Protein AF-A0A2V8QH78-F1 (afdb_monomer_lite)

Structure (mmCIF, N/CA/C/O backbone):
data_AF-A0A2V8QH78-F1
#
_entry.id   AF-A0A2V8QH78-F1
#
loop_
_atom_site.group_PDB
_atom_site.id
_atom_site.type_symbol
_atom_site.label_atom_id
_atom_site.label_alt_id
_atom_site.label_comp_id
_atom_site.label_asym_id
_atom_site.label_entity_id
_atom_site.label_seq_id
_atom_site.pdbx_PDB_ins_code
_atom_site.Cartn_x
_atom_site.Cartn_y
_atom_site.Cartn_z
_atom_site.occupancy
_atom_site.B_iso_or_equiv
_atom_site.auth_seq_id
_atom_site.auth_comp_id
_atom_site.auth_asym_id
_atom_site.auth_atom_id
_atom_site.pdbx_PDB_model_num
ATOM 1 N N . MET A 1 1 ? -53.491 4.120 29.869 1.00 59.47 1 MET A N 1
ATOM 2 C CA . MET A 1 1 ? -52.667 2.919 29.577 1.00 59.47 1 MET A CA 1
ATOM 3 C C . MET A 1 1 ? -51.721 3.092 28.383 1.00 59.47 1 MET A C 1
ATOM 5 O O . MET A 1 1 ? -50.627 2.547 28.438 1.00 59.47 1 MET A O 1
ATOM 9 N N . GLN A 1 2 ? -52.065 3.876 27.352 1.00 67.75 2 GLN A N 1
ATOM 10 C CA . GLN A 1 2 ? -51.244 4.019 26.134 1.00 67.75 2 GLN A CA 1
ATOM 11 C C . GLN A 1 2 ? -49.847 4.639 26.342 1.00 67.75 2 GLN A C 1
ATOM 13 O O . GLN A 1 2 ? -48.881 4.216 25.716 1.00 67.75 2 GLN A O 1
ATOM 18 N N . THR A 1 3 ? -49.695 5.575 27.280 1.00 73.75 3 THR A N 1
ATOM 19 C CA . THR A 1 3 ? -48.403 6.233 27.555 1.00 73.75 3 THR A CA 1
ATOM 20 C C . THR A 1 3 ? -47.335 5.298 28.125 1.00 73.75 3 THR A C 1
ATOM 22 O O . THR A 1 3 ? -46.149 5.529 27.904 1.00 73.75 3 THR A O 1
ATOM 25 N N . ARG A 1 4 ? -47.719 4.228 28.836 1.00 77.94 4 ARG A N 1
ATOM 26 C CA . ARG A 1 4 ? -46.765 3.205 29.306 1.00 77.94 4 ARG A CA 1
ATOM 27 C C . ARG A 1 4 ? -46.275 2.336 28.150 1.00 77.94 4 ARG A C 1
ATOM 29 O O . ARG A 1 4 ? -45.086 2.058 28.077 1.00 77.94 4 ARG A O 1
ATOM 36 N N . PHE A 1 5 ? -47.171 1.984 27.228 1.00 83.56 5 PHE A N 1
ATOM 37 C CA . PHE A 1 5 ? -46.834 1.207 26.035 1.00 83.56 5 PHE A CA 1
ATOM 38 C C . PHE A 1 5 ? -45.819 1.927 25.145 1.00 83.56 5 PHE A C 1
ATOM 40 O O . PHE A 1 5 ? -44.823 1.327 24.763 1.00 83.56 5 PHE A O 1
ATOM 47 N N . ILE A 1 6 ? -46.016 3.224 24.891 1.00 85.06 6 ILE A N 1
ATOM 48 C CA . ILE A 1 6 ? -45.096 4.023 24.063 1.00 85.06 6 ILE A CA 1
ATOM 49 C C . ILE A 1 6 ? -43.697 4.091 24.696 1.00 85.06 6 ILE A C 1
ATOM 51 O O . ILE A 1 6 ? -42.695 3.951 24.001 1.00 85.06 6 ILE A O 1
ATOM 55 N N . LYS A 1 7 ? -43.616 4.243 26.025 1.00 85.12 7 LYS A N 1
ATOM 56 C CA . LYS A 1 7 ? -42.335 4.271 26.751 1.00 85.12 7 LYS A CA 1
ATOM 57 C C . LYS A 1 7 ? -41.602 2.931 26.694 1.00 85.12 7 LYS A C 1
ATOM 59 O O . LYS A 1 7 ? -40.399 2.911 26.457 1.00 85.12 7 LYS A O 1
ATOM 64 N N . ILE A 1 8 ? -42.323 1.827 26.890 1.00 92.94 8 ILE A N 1
ATOM 65 C CA . ILE A 1 8 ? -41.753 0.474 26.822 1.00 92.94 8 ILE A CA 1
ATOM 66 C C . ILE A 1 8 ? -41.274 0.170 25.401 1.00 92.94 8 ILE A C 1
ATOM 68 O O . ILE A 1 8 ? -40.173 -0.343 25.224 1.00 92.94 8 ILE A O 1
ATOM 72 N N . LEU A 1 9 ? -42.067 0.534 24.391 1.00 93.69 9 LEU A N 1
ATOM 73 C CA . LEU A 1 9 ? -41.719 0.322 22.990 1.00 93.69 9 LEU A CA 1
ATOM 74 C C . LEU A 1 9 ? -40.473 1.121 22.593 1.00 93.69 9 LEU A C 1
ATOM 76 O O . LEU A 1 9 ? -39.570 0.568 21.974 1.00 93.69 9 LEU A O 1
ATOM 80 N N . GLY A 1 10 ? -40.396 2.393 22.999 1.00 90.56 10 GLY A N 1
ATOM 81 C CA . GLY A 1 10 ? -39.220 3.232 22.767 1.00 90.56 10 GLY A CA 1
ATOM 82 C C . GLY A 1 10 ? -37.967 2.662 23.429 1.00 90.56 10 GLY A C 1
ATOM 83 O O . GLY A 1 10 ? -36.935 2.543 22.778 1.00 90.56 10 GLY A O 1
ATOM 84 N N . PHE A 1 11 ? -38.075 2.226 24.688 1.00 94.94 11 PHE A N 1
ATOM 85 C CA . PHE A 1 11 ? -36.962 1.601 25.404 1.00 94.94 11 PHE A CA 1
ATOM 86 C C . PHE A 1 11 ? -36.471 0.321 24.715 1.00 94.94 11 PHE A C 1
ATOM 88 O O . PHE A 1 11 ? -35.270 0.157 24.513 1.00 94.94 11 PHE A O 1
ATOM 95 N N . LEU A 1 12 ? -37.388 -0.561 24.306 1.00 96.38 12 LEU A N 1
ATOM 96 C CA . LEU A 1 12 ? -37.042 -1.792 23.592 1.00 96.38 12 LEU A CA 1
ATOM 97 C C . LEU A 1 12 ? -36.386 -1.507 22.239 1.00 96.38 12 LEU A C 1
ATOM 99 O O . LEU A 1 12 ? -35.403 -2.160 21.897 1.00 96.38 12 LEU A O 1
ATOM 103 N N . LEU A 1 13 ? -36.879 -0.512 21.498 1.00 94.81 13 LEU A N 1
ATOM 104 C CA . LEU A 1 13 ? -36.278 -0.082 20.236 1.00 94.81 13 LEU A CA 1
ATOM 105 C C . LEU A 1 13 ? -34.844 0.407 20.441 1.00 94.81 13 LEU A C 1
ATOM 107 O O . LEU A 1 13 ? -33.939 -0.071 19.761 1.00 94.81 13 LEU A O 1
ATOM 111 N N . THR A 1 14 ? -34.608 1.285 21.417 1.00 95.75 14 THR A N 1
ATOM 112 C CA . THR A 1 14 ? -33.257 1.776 21.720 1.00 95.75 14 THR A CA 1
ATOM 113 C C . THR A 1 14 ? -32.329 0.647 22.164 1.00 95.75 14 THR A C 1
ATOM 115 O O . THR A 1 14 ? -31.190 0.579 21.705 1.00 95.75 14 THR A O 1
ATOM 118 N N . LEU A 1 15 ? -32.815 -0.272 23.004 1.00 96.94 15 LEU A N 1
ATOM 119 C CA . LEU A 1 15 ? -32.034 -1.422 23.457 1.00 96.94 15 LEU A CA 1
ATOM 120 C C . LEU A 1 15 ? -31.669 -2.343 22.284 1.00 96.94 15 LEU A C 1
ATOM 122 O O . LEU A 1 15 ? -30.514 -2.734 22.143 1.00 96.94 15 LEU A O 1
ATOM 126 N N . SER A 1 16 ? -32.633 -2.640 21.409 1.00 95.88 16 SER A N 1
ATOM 127 C CA . SER A 1 16 ? -32.410 -3.467 20.221 1.00 95.88 16 SER A CA 1
ATOM 128 C C . SER A 1 16 ? -31.412 -2.829 19.256 1.00 95.88 16 SER A C 1
ATOM 130 O O . SER A 1 16 ? -30.537 -3.516 18.741 1.00 95.88 16 SER A O 1
ATOM 132 N N . TYR A 1 17 ? -31.479 -1.507 19.079 1.00 93.25 17 TYR A N 1
ATOM 133 C CA . TYR A 1 17 ? -30.552 -0.757 18.241 1.00 93.25 17 TYR A CA 1
ATOM 134 C C . TYR A 1 17 ? -29.123 -0.790 18.797 1.00 93.25 17 TYR A C 1
ATOM 136 O O . TYR A 1 17 ? -28.175 -1.034 18.055 1.00 93.25 17 TYR A O 1
ATOM 144 N N . ALA A 1 18 ? -28.962 -0.623 20.112 1.00 94.62 18 ALA A N 1
ATOM 145 C CA . ALA A 1 18 ? -27.659 -0.732 20.760 1.00 94.62 18 ALA A CA 1
ATOM 146 C C . ALA A 1 18 ? -27.063 -2.144 20.616 1.00 94.62 18 ALA A C 1
ATOM 148 O O . ALA A 1 18 ? -25.900 -2.288 20.242 1.00 94.62 18 ALA A O 1
ATOM 149 N N . VAL A 1 19 ? -27.869 -3.186 20.848 1.00 94.94 19 VAL A N 1
ATOM 150 C CA . VAL A 1 19 ? -27.454 -4.586 20.653 1.00 94.94 19 VAL A CA 1
ATOM 151 C C . VAL A 1 19 ? -27.076 -4.848 19.197 1.00 94.94 19 VAL A C 1
ATOM 153 O O . VAL A 1 19 ? -26.080 -5.517 18.939 1.00 94.94 19 VAL A O 1
ATOM 156 N N . PHE A 1 20 ? -27.822 -4.288 18.246 1.00 92.38 20 PHE A N 1
ATOM 157 C CA . PHE A 1 20 ? -27.542 -4.420 16.820 1.00 92.38 20 PHE A CA 1
ATOM 158 C C . PHE A 1 20 ? -26.195 -3.795 16.425 1.00 92.38 20 PHE A C 1
ATOM 160 O O . PHE A 1 20 ? -25.428 -4.427 15.703 1.00 92.38 20 PHE A O 1
ATOM 167 N N . ILE A 1 21 ? -25.856 -2.611 16.949 1.00 89.06 21 ILE A N 1
ATOM 168 C CA . ILE A 1 21 ? -24.541 -1.984 16.724 1.00 89.06 21 ILE A CA 1
ATOM 169 C C . ILE A 1 21 ? -23.412 -2.863 17.270 1.00 89.06 21 ILE A C 1
ATOM 171 O O . ILE A 1 21 ? -22.422 -3.098 16.578 1.00 89.06 21 ILE A O 1
ATOM 175 N N . VAL A 1 22 ? -23.561 -3.360 18.502 1.00 89.25 22 VAL A N 1
ATOM 176 C CA . VAL A 1 22 ? -22.563 -4.243 19.127 1.00 89.25 22 VAL A CA 1
ATOM 177 C C . VAL A 1 22 ? -22.407 -5.530 18.323 1.00 89.25 22 VAL A C 1
ATOM 179 O O . VAL A 1 22 ? -21.285 -5.978 18.101 1.00 89.25 22 VAL A O 1
ATOM 182 N N . TRP A 1 23 ? -23.517 -6.101 17.851 1.00 88.88 23 TRP A N 1
ATOM 183 C CA . TRP A 1 23 ? -23.502 -7.291 17.014 1.00 88.88 23 TRP A CA 1
ATOM 184 C C . TRP A 1 23 ? -22.736 -7.049 15.715 1.00 88.88 23 TRP A C 1
ATOM 186 O O . TRP A 1 23 ? -21.825 -7.820 15.450 1.00 88.88 23 TRP A O 1
ATOM 196 N N . ILE A 1 24 ? -23.013 -5.963 14.978 1.00 83.19 24 ILE A N 1
ATOM 197 C CA . ILE A 1 24 ? -22.264 -5.597 13.760 1.00 83.19 24 ILE A CA 1
ATOM 198 C C . ILE A 1 24 ? -20.766 -5.507 14.048 1.00 83.19 24 ILE A C 1
ATOM 200 O O . ILE A 1 24 ? -19.972 -6.112 13.338 1.00 83.19 24 ILE A O 1
ATOM 204 N N . TYR A 1 25 ? -20.367 -4.791 15.100 1.00 75.25 25 TYR A N 1
ATOM 205 C CA . TYR A 1 25 ? -18.948 -4.649 15.439 1.00 75.25 25 TYR A CA 1
ATOM 206 C C . TYR A 1 25 ? -18.280 -5.980 15.814 1.00 75.25 25 TYR A C 1
ATOM 208 O O . TYR A 1 25 ? -17.081 -6.134 15.598 1.00 75.25 25 TYR A O 1
ATOM 216 N N . ALA A 1 26 ? -19.031 -6.925 16.383 1.00 78.62 26 ALA A N 1
ATOM 217 C CA . ALA A 1 26 ? -18.527 -8.242 16.760 1.00 78.62 26 ALA A CA 1
ATOM 218 C C . ALA A 1 26 ? -18.512 -9.251 15.596 1.00 78.62 26 ALA A C 1
ATOM 220 O O . ALA A 1 26 ? -17.687 -10.163 15.604 1.00 78.62 26 ALA A O 1
ATOM 221 N N . THR A 1 27 ? -19.422 -9.127 14.623 1.00 77.75 27 THR A N 1
ATOM 222 C CA . THR A 1 27 ? -19.519 -10.029 13.461 1.00 77.75 27 THR A CA 1
ATOM 223 C C . THR A 1 27 ? -18.831 -9.508 12.210 1.00 77.75 27 THR A C 1
ATOM 225 O O . THR A 1 27 ? -18.634 -10.292 11.282 1.00 77.75 27 THR A O 1
ATOM 228 N N . GLU A 1 28 ? -18.435 -8.234 12.162 1.00 63.19 28 GLU A N 1
ATOM 229 C CA . GLU A 1 28 ? -17.619 -7.702 11.076 1.00 63.19 28 GLU A CA 1
ATOM 2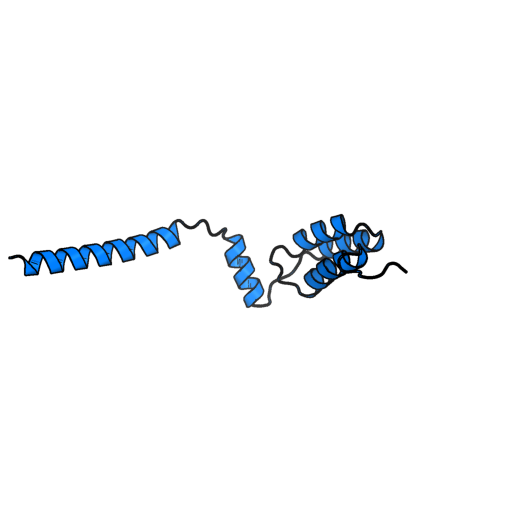30 C C . GLU A 1 28 ? -16.280 -8.462 11.049 1.00 63.19 28 GLU A C 1
ATOM 232 O O . GLU A 1 28 ? -15.522 -8.403 12.024 1.00 63.19 28 GLU A O 1
ATOM 237 N N . PRO A 1 29 ? -15.968 -9.208 9.969 1.00 51.00 29 PRO A N 1
ATOM 238 C CA . PRO A 1 29 ? -14.733 -9.964 9.861 1.00 51.00 29 PRO A CA 1
ATOM 239 C C . PRO A 1 29 ? -13.595 -8.985 9.576 1.00 51.00 29 PRO A C 1
ATOM 241 O O . PRO A 1 29 ? -13.070 -8.911 8.469 1.00 51.00 29 PRO A O 1
ATOM 244 N N . ARG A 1 30 ? -13.204 -8.205 10.583 1.00 55.31 30 ARG A N 1
ATOM 245 C CA . ARG A 1 30 ? -11.948 -7.471 10.545 1.00 55.31 30 ARG A CA 1
ATOM 246 C C . ARG A 1 30 ? -10.862 -8.519 10.629 1.00 55.31 30 ARG A C 1
ATOM 248 O O . ARG A 1 30 ? -10.627 -9.110 11.682 1.00 55.31 30 ARG A O 1
ATOM 255 N N . SER A 1 31 ? -10.236 -8.795 9.492 1.00 59.50 31 SER A N 1
ATOM 256 C CA . SER A 1 31 ? -8.992 -9.545 9.460 1.00 59.50 31 SER A CA 1
ATOM 257 C C . SER A 1 31 ? -8.073 -8.906 10.498 1.00 59.50 31 SER A C 1
ATOM 259 O O . SER A 1 31 ? -7.720 -7.737 10.369 1.00 59.50 31 SER A O 1
ATOM 261 N N . PHE A 1 32 ? -7.717 -9.631 11.560 1.00 56.50 32 PHE A N 1
ATOM 262 C CA . PHE A 1 32 ? -6.852 -9.099 12.618 1.00 56.50 32 PHE A CA 1
ATOM 263 C C . PHE A 1 32 ? -5.561 -8.489 12.048 1.00 56.50 32 PHE A C 1
ATOM 265 O O . PHE A 1 32 ? -5.050 -7.529 12.613 1.00 56.50 32 PHE A O 1
ATOM 272 N N . LYS A 1 33 ? -5.105 -8.980 10.882 1.00 54.72 33 LYS A N 1
ATOM 273 C CA . LYS A 1 33 ? -3.995 -8.406 10.111 1.00 54.72 33 LYS A CA 1
ATOM 274 C C . LYS A 1 33 ? -4.238 -6.964 9.676 1.00 54.72 33 LYS A C 1
ATOM 276 O O . LYS A 1 33 ? -3.326 -6.159 9.748 1.00 54.72 33 LYS A O 1
ATOM 281 N N . GLU A 1 34 ? -5.440 -6.629 9.228 1.00 55.91 34 GLU A N 1
ATOM 282 C CA . GLU A 1 34 ? -5.774 -5.286 8.744 1.00 55.91 34 GLU A CA 1
ATOM 283 C C . GLU A 1 34 ? -5.728 -4.269 9.893 1.00 55.91 34 GLU A C 1
ATOM 285 O O . GLU A 1 34 ? -5.122 -3.211 9.760 1.00 55.91 34 GLU A O 1
ATOM 290 N N . VAL A 1 35 ? -6.250 -4.642 11.070 1.00 60.00 35 VAL A N 1
ATOM 291 C CA . VAL A 1 35 ? -6.227 -3.799 12.279 1.00 60.00 35 VAL A CA 1
ATOM 292 C C . VAL A 1 35 ? -4.807 -3.611 12.817 1.00 60.00 35 VAL A C 1
ATOM 294 O O . VAL A 1 35 ? -4.433 -2.490 13.159 1.00 60.00 35 VAL A O 1
ATOM 297 N N . THR A 1 36 ? -3.997 -4.674 12.873 1.00 60.69 36 THR A N 1
ATOM 298 C CA . THR A 1 36 ? -2.594 -4.564 13.305 1.00 60.69 36 THR A CA 1
ATOM 299 C C . THR A 1 36 ? -1.777 -3.733 12.329 1.00 60.69 36 THR A C 1
ATOM 301 O O . THR A 1 36 ? -1.026 -2.864 12.753 1.00 60.69 36 THR A O 1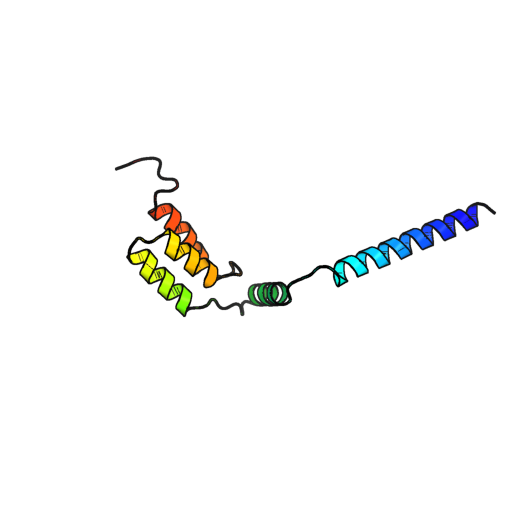
ATOM 304 N N . THR A 1 37 ? -1.975 -3.925 11.026 1.00 59.62 37 THR A N 1
ATOM 305 C CA . THR A 1 37 ? -1.257 -3.175 9.997 1.00 59.62 37 THR A CA 1
ATOM 306 C C . THR A 1 37 ? -1.647 -1.695 9.998 1.00 59.62 37 THR A C 1
ATOM 308 O O . THR A 1 37 ? -0.765 -0.844 9.943 1.00 59.62 37 THR A O 1
ATOM 311 N N . SER A 1 38 ? -2.929 -1.344 10.154 1.00 59.81 38 SER A N 1
ATOM 312 C CA . SER A 1 38 ? -3.340 0.060 10.312 1.00 59.81 38 SER A CA 1
ATOM 313 C C . SER A 1 38 ? -2.768 0.704 11.580 1.00 59.81 38 SER A C 1
ATOM 315 O O . SER A 1 38 ? -2.379 1.872 11.551 1.00 59.81 38 SER A O 1
ATOM 317 N N . ALA A 1 39 ? -2.678 -0.046 12.684 1.00 61.84 39 ALA A N 1
ATOM 318 C CA . ALA A 1 39 ? -2.071 0.435 13.922 1.00 61.84 39 ALA A CA 1
ATOM 319 C C . ALA A 1 39 ? -0.550 0.627 13.791 1.00 61.84 39 ALA A C 1
ATOM 321 O O . ALA A 1 39 ? -0.025 1.634 14.255 1.00 61.84 39 ALA A O 1
ATOM 322 N N . GLU A 1 40 ? 0.154 -0.287 13.122 1.00 62.78 40 GLU A N 1
ATOM 323 C CA . GLU A 1 40 ? 1.595 -0.187 12.854 1.00 62.78 40 GLU A CA 1
ATOM 324 C C . GLU A 1 40 ? 1.935 0.983 11.927 1.00 62.78 40 GLU A C 1
ATOM 326 O O . GLU A 1 40 ? 2.927 1.679 12.153 1.00 62.78 40 GLU A O 1
ATOM 331 N N . VAL A 1 41 ? 1.105 1.238 10.909 1.00 62.00 41 VAL A N 1
ATOM 332 C CA . VAL A 1 41 ? 1.256 2.401 10.021 1.00 62.00 41 VAL A CA 1
ATOM 333 C C . VAL A 1 41 ? 1.063 3.695 10.813 1.00 62.00 41 VAL A C 1
ATOM 335 O O . VAL A 1 41 ? 1.884 4.603 10.709 1.00 62.00 41 VAL A O 1
ATOM 338 N N . ALA A 1 42 ? 0.039 3.765 11.670 1.00 63.69 42 ALA A N 1
ATOM 339 C CA . ALA A 1 42 ? -0.211 4.932 12.517 1.00 63.69 42 ALA A CA 1
ATOM 340 C C . ALA A 1 42 ? 0.865 5.142 13.602 1.00 63.69 42 ALA A C 1
ATOM 342 O O . ALA A 1 42 ? 1.176 6.280 13.948 1.00 63.69 42 ALA A O 1
ATOM 343 N N . ALA A 1 43 ? 1.449 4.060 14.125 1.00 69.00 43 ALA A N 1
ATOM 344 C CA . ALA A 1 43 ? 2.530 4.091 15.110 1.00 69.00 43 ALA A CA 1
ATOM 345 C C . ALA A 1 43 ? 3.922 4.319 14.487 1.00 69.00 43 ALA A C 1
ATOM 347 O O . ALA A 1 43 ? 4.902 4.449 15.220 1.00 69.00 43 ALA A O 1
ATOM 348 N N . GLY A 1 44 ? 4.029 4.350 13.152 1.00 65.00 44 GLY A N 1
ATOM 349 C CA . GLY A 1 44 ? 5.294 4.513 12.431 1.00 65.00 44 GLY A CA 1
ATOM 350 C C . GLY A 1 44 ? 6.240 3.310 12.529 1.00 65.00 44 GLY A C 1
ATOM 351 O O . GLY A 1 44 ? 7.410 3.426 12.173 1.00 65.00 44 GLY A O 1
ATOM 352 N N . THR A 1 45 ? 5.762 2.162 13.014 1.00 74.56 45 THR A N 1
ATOM 353 C CA . THR A 1 45 ? 6.541 0.915 13.125 1.00 74.56 45 THR A CA 1
ATOM 354 C C . THR A 1 45 ? 6.341 -0.011 11.933 1.00 74.56 45 THR A C 1
ATOM 356 O O . THR A 1 45 ? 6.974 -1.063 11.864 1.00 74.56 45 THR A O 1
ATOM 359 N N . TYR A 1 46 ? 5.461 0.361 11.003 1.00 76.38 46 TYR A N 1
ATOM 360 C CA . TYR A 1 46 ? 5.244 -0.377 9.771 1.00 76.38 46 TYR A CA 1
ATOM 361 C C . TYR A 1 46 ? 6.537 -0.493 8.961 1.00 76.38 46 TYR A C 1
ATOM 363 O O . TYR A 1 46 ? 7.205 0.501 8.670 1.00 76.38 46 TYR A O 1
ATOM 371 N N . GLN A 1 47 ? 6.876 -1.722 8.582 1.00 86.00 47 GLN A N 1
ATOM 372 C CA . GLN A 1 47 ? 8.019 -2.019 7.733 1.00 86.00 47 GLN A CA 1
ATOM 373 C C . GLN A 1 47 ? 7.563 -2.828 6.529 1.00 86.00 47 GLN A C 1
ATOM 375 O O . GLN A 1 47 ? 6.875 -3.843 6.655 1.00 86.00 47 GLN A O 1
ATOM 380 N N . ILE A 1 48 ? 7.988 -2.383 5.352 1.00 91.75 48 ILE A N 1
ATOM 381 C CA . ILE A 1 48 ? 7.782 -3.120 4.111 1.00 91.75 48 ILE A CA 1
ATOM 382 C C . ILE A 1 48 ? 8.672 -4.357 4.051 1.00 91.75 48 ILE A C 1
ATOM 384 O O . ILE A 1 48 ? 9.741 -4.429 4.664 1.00 91.75 48 ILE A O 1
ATOM 388 N N . ASN A 1 49 ? 8.280 -5.317 3.219 1.00 93.38 49 ASN A N 1
ATOM 389 C CA . ASN A 1 49 ? 9.168 -6.411 2.867 1.00 93.38 49 ASN A CA 1
ATOM 390 C C . ASN A 1 49 ? 10.264 -5.908 1.908 1.00 93.38 49 ASN A C 1
ATOM 392 O O . ASN A 1 49 ? 10.049 -5.752 0.702 1.00 93.38 49 ASN A O 1
ATOM 396 N N . GLN A 1 50 ? 11.458 -5.680 2.456 1.00 94.38 50 GLN A N 1
ATOM 397 C CA . GLN A 1 50 ? 12.592 -5.129 1.716 1.00 94.38 50 GLN A CA 1
ATOM 398 C C . GLN A 1 50 ? 13.087 -6.044 0.583 1.00 94.38 50 GLN A C 1
ATOM 400 O O . GLN A 1 50 ? 13.552 -5.551 -0.445 1.00 94.38 50 GLN A O 1
ATOM 405 N N . GLU A 1 51 ? 12.978 -7.364 0.738 1.00 95.81 51 GLU A N 1
ATOM 406 C CA . GLU A 1 51 ? 13.362 -8.334 -0.293 1.00 95.81 51 GLU A CA 1
ATOM 407 C C . GLU A 1 51 ? 12.468 -8.190 -1.528 1.00 95.81 51 GLU A C 1
ATOM 409 O O . GLU A 1 51 ? 12.963 -8.022 -2.644 1.00 95.81 51 GLU A O 1
ATOM 414 N N . LYS A 1 52 ? 11.149 -8.141 -1.316 1.00 95.69 52 LYS A N 1
ATOM 415 C CA . LYS A 1 52 ? 10.161 -7.922 -2.381 1.00 95.69 52 LYS A CA 1
ATOM 416 C C . LYS A 1 52 ? 10.336 -6.568 -3.050 1.00 95.69 52 LYS A C 1
ATOM 418 O O . LYS A 1 52 ? 10.289 -6.473 -4.273 1.00 95.69 52 LYS A O 1
ATOM 423 N N . PHE A 1 53 ? 10.611 -5.529 -2.263 1.00 97.25 53 PHE A N 1
ATOM 424 C CA . PHE A 1 53 ? 10.902 -4.205 -2.801 1.00 97.25 53 PHE A CA 1
ATOM 425 C C . PHE A 1 53 ? 12.123 -4.214 -3.735 1.00 97.25 53 PHE A C 1
ATOM 427 O O . PHE A 1 53 ? 12.101 -3.606 -4.807 1.00 97.25 53 PHE A O 1
ATOM 434 N N . ASN A 1 54 ? 13.189 -4.923 -3.356 1.00 97.94 54 ASN A N 1
ATOM 435 C CA . ASN A 1 54 ? 14.395 -5.039 -4.174 1.00 97.94 54 ASN A CA 1
ATOM 436 C C . ASN A 1 54 ? 14.160 -5.888 -5.433 1.00 97.94 54 ASN A C 1
ATOM 438 O O . ASN A 1 54 ? 14.659 -5.536 -6.502 1.00 97.94 54 ASN A O 1
ATOM 442 N N . ALA A 1 55 ? 13.371 -6.961 -5.337 1.00 97.88 55 ALA A N 1
ATOM 443 C CA . ALA A 1 55 ? 12.967 -7.759 -6.493 1.00 97.88 55 ALA A CA 1
ATOM 444 C C . ALA A 1 55 ? 12.155 -6.924 -7.499 1.00 97.88 55 ALA A C 1
ATOM 446 O O . ALA A 1 55 ? 12.432 -6.943 -8.699 1.00 97.88 55 ALA A O 1
ATOM 447 N N . ALA A 1 56 ? 11.213 -6.118 -7.008 1.00 97.44 56 ALA A N 1
ATOM 448 C CA . ALA A 1 56 ? 10.446 -5.183 -7.823 1.00 97.44 56 ALA A CA 1
ATOM 449 C C . ALA A 1 56 ? 11.340 -4.134 -8.510 1.00 97.44 56 ALA A C 1
ATOM 451 O O . ALA A 1 56 ? 11.141 -3.825 -9.685 1.00 97.44 56 ALA A O 1
ATOM 452 N N . LEU A 1 57 ? 12.376 -3.634 -7.823 1.00 97.88 57 LEU A N 1
ATOM 453 C CA . LEU A 1 57 ? 13.374 -2.743 -8.424 1.00 97.88 57 LEU A CA 1
ATOM 454 C C . LEU A 1 57 ? 14.146 -3.403 -9.574 1.00 97.88 57 LEU A C 1
ATOM 456 O O . LEU A 1 57 ? 14.412 -2.737 -10.575 1.00 97.88 57 LEU A O 1
ATOM 460 N N . ASP A 1 58 ? 14.517 -4.678 -9.452 1.00 98.25 58 ASP A N 1
ATOM 461 C CA . ASP A 1 58 ? 15.189 -5.401 -10.537 1.00 98.25 58 ASP A CA 1
ATOM 462 C C . ASP A 1 58 ? 14.265 -5.568 -11.753 1.00 98.25 58 ASP A C 1
ATOM 464 O O . ASP A 1 58 ? 14.656 -5.257 -12.879 1.00 98.25 58 ASP A O 1
ATOM 468 N N . LEU A 1 59 ? 13.001 -5.944 -11.524 1.00 98.00 59 LEU A N 1
ATOM 469 C CA . LEU A 1 59 ? 11.974 -6.021 -12.571 1.00 98.00 59 LEU A CA 1
ATOM 470 C C . LEU A 1 59 ? 11.770 -4.670 -13.269 1.00 98.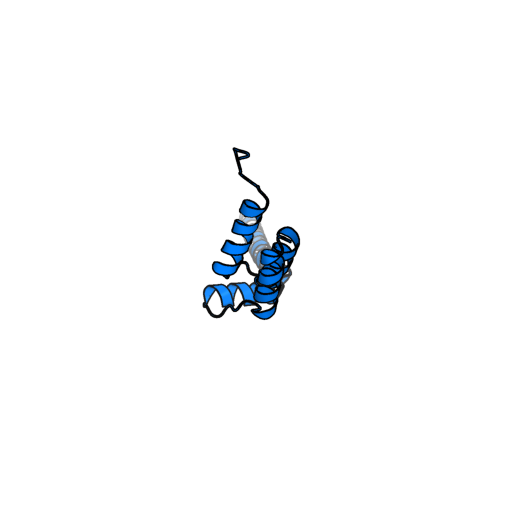00 59 LEU A C 1
ATOM 472 O O . LEU A 1 59 ? 11.723 -4.600 -14.497 1.00 98.00 59 LEU A O 1
ATOM 476 N N . PHE A 1 60 ? 11.708 -3.584 -12.499 1.00 97.56 60 PHE A N 1
ATOM 477 C CA . PHE A 1 60 ? 11.547 -2.232 -13.024 1.00 97.56 60 PHE A CA 1
ATOM 478 C C . PHE A 1 60 ? 12.713 -1.807 -13.920 1.00 97.56 60 PHE A C 1
ATOM 480 O O . PHE A 1 60 ? 12.502 -1.196 -14.966 1.00 97.56 60 PHE A O 1
ATOM 487 N N . ARG A 1 61 ? 13.952 -2.139 -13.537 1.00 96.44 61 ARG A N 1
ATOM 488 C CA . ARG A 1 61 ? 15.153 -1.846 -14.342 1.00 96.44 61 ARG A CA 1
ATOM 489 C C . ARG A 1 61 ? 15.172 -2.605 -15.665 1.00 96.44 61 ARG A C 1
ATOM 491 O O . ARG A 1 61 ? 15.756 -2.114 -16.622 1.00 96.44 61 ARG A O 1
ATOM 498 N N . ARG A 1 62 ? 14.513 -3.763 -15.721 1.00 97.50 62 ARG A N 1
ATOM 499 C CA . ARG A 1 62 ? 14.292 -4.560 -16.938 1.00 97.50 62 ARG A CA 1
ATOM 500 C C . ARG A 1 62 ? 13.035 -4.140 -17.708 1.00 97.50 62 ARG A C 1
ATOM 502 O O . ARG A 1 62 ? 12.585 -4.884 -18.571 1.00 97.50 62 ARG A O 1
ATOM 509 N N . GLU A 1 63 ? 12.444 -2.998 -17.353 1.00 96.38 63 GLU A N 1
ATOM 510 C CA . GLU A 1 63 ? 11.238 -2.430 -17.971 1.00 96.38 63 GLU A CA 1
ATOM 511 C C . GLU A 1 63 ? 9.981 -3.305 -17.841 1.00 96.38 63 GLU A C 1
ATOM 513 O O . GLU A 1 63 ? 8.971 -3.092 -18.509 1.00 96.38 63 GLU A O 1
ATOM 518 N N . GLN A 1 64 ? 9.986 -4.262 -16.909 1.00 97.62 64 GLN A N 1
ATOM 519 C CA . GLN A 1 64 ? 8.830 -5.106 -16.604 1.00 97.62 64 GLN A CA 1
ATOM 520 C C . GLN A 1 64 ? 7.894 -4.384 -15.626 1.00 97.62 64 GLN A C 1
ATOM 522 O O . GLN A 1 64 ? 7.669 -4.832 -14.501 1.00 97.62 64 GLN A O 1
ATOM 527 N N . PHE A 1 65 ? 7.360 -3.232 -16.041 1.00 96.44 65 PHE A N 1
ATOM 528 C CA . PHE A 1 65 ? 6.655 -2.290 -15.162 1.00 96.44 65 PHE A CA 1
ATOM 529 C C . PHE A 1 65 ? 5.430 -2.896 -14.475 1.00 96.44 65 PHE A C 1
ATOM 531 O O . PHE A 1 65 ? 5.242 -2.694 -13.277 1.00 96.44 65 PHE A O 1
ATOM 538 N N . ARG A 1 66 ? 4.633 -3.697 -15.191 1.00 96.12 66 ARG A N 1
ATOM 539 C CA . ARG A 1 66 ? 3.479 -4.392 -14.605 1.00 96.12 66 ARG A CA 1
ATOM 540 C C . ARG A 1 66 ? 3.888 -5.368 -13.500 1.00 96.12 66 ARG A C 1
ATOM 542 O O . ARG A 1 66 ? 3.336 -5.303 -12.410 1.00 96.12 66 ARG A O 1
ATOM 549 N N . ALA A 1 67 ? 4.884 -6.214 -13.761 1.00 96.88 67 ALA A N 1
ATOM 550 C CA . ALA A 1 67 ? 5.377 -7.177 -12.778 1.00 96.88 67 ALA A CA 1
ATOM 551 C C . ALA A 1 67 ? 6.025 -6.481 -11.568 1.00 96.88 67 ALA A C 1
ATOM 553 O O . ALA A 1 67 ? 5.840 -6.913 -10.433 1.00 96.88 67 ALA A O 1
ATOM 554 N N . ALA A 1 68 ? 6.737 -5.373 -11.799 1.00 97.75 68 ALA A N 1
ATOM 555 C CA . ALA A 1 68 ? 7.303 -4.558 -10.730 1.00 97.75 68 ALA A CA 1
ATOM 556 C C . ALA A 1 68 ? 6.214 -3.991 -9.801 1.00 97.75 68 ALA A C 1
ATOM 558 O O . ALA A 1 68 ? 6.368 -4.053 -8.584 1.00 97.75 68 ALA A O 1
ATOM 559 N N . ARG A 1 69 ? 5.089 -3.498 -10.347 1.00 97.25 69 ARG A N 1
ATOM 560 C CA . ARG A 1 69 ? 3.946 -3.033 -9.537 1.00 97.25 69 ARG A CA 1
ATOM 561 C C . ARG A 1 69 ? 3.348 -4.141 -8.687 1.00 97.25 69 ARG A C 1
ATOM 563 O O . ARG A 1 69 ? 3.134 -3.919 -7.499 1.00 97.25 69 ARG A O 1
ATOM 570 N N . ASP A 1 70 ? 3.106 -5.308 -9.279 1.00 97.31 70 ASP A N 1
ATOM 571 C CA . ASP A 1 70 ? 2.537 -6.451 -8.560 1.00 97.31 70 ASP A CA 1
ATOM 572 C C . ASP A 1 70 ? 3.439 -6.855 -7.381 1.00 97.31 70 ASP A C 1
ATOM 574 O O . ASP A 1 70 ? 2.957 -7.154 -6.287 1.00 97.31 70 ASP A O 1
ATOM 578 N N . GLU A 1 71 ? 4.762 -6.819 -7.567 1.00 97.44 71 GLU A N 1
ATOM 579 C CA . GLU A 1 71 ? 5.707 -7.167 -6.507 1.00 97.44 71 GLU A CA 1
ATOM 580 C C . GLU A 1 71 ? 5.853 -6.055 -5.452 1.00 97.44 71 GLU A C 1
ATOM 582 O O . GLU A 1 71 ? 5.932 -6.359 -4.261 1.00 97.44 71 GLU A O 1
ATOM 587 N N . TRP A 1 72 ? 5.772 -4.775 -5.835 1.00 97.44 72 TRP A N 1
ATOM 588 C CA . TRP A 1 72 ? 5.698 -3.658 -4.884 1.00 97.44 72 TRP A CA 1
ATOM 589 C C . TRP A 1 72 ? 4.406 -3.654 -4.058 1.00 97.44 72 TRP A C 1
ATOM 591 O O . TRP A 1 72 ? 4.470 -3.386 -2.863 1.00 97.44 72 TRP A O 1
ATOM 601 N N . GLN A 1 73 ? 3.258 -4.035 -4.626 1.00 95.75 73 GLN A N 1
ATOM 602 C CA . GLN A 1 73 ? 2.015 -4.216 -3.857 1.00 95.75 73 GLN A CA 1
ATOM 603 C C . GLN A 1 73 ? 2.140 -5.323 -2.805 1.00 95.75 73 GLN A C 1
ATOM 605 O O . GLN A 1 73 ? 1.547 -5.243 -1.734 1.00 95.75 73 GLN A O 1
ATOM 610 N N . ARG A 1 74 ? 2.933 -6.363 -3.084 1.00 94.12 74 ARG A N 1
ATOM 611 C CA . ARG A 1 74 ? 3.249 -7.404 -2.095 1.00 94.12 74 ARG A CA 1
ATOM 612 C C . ARG A 1 74 ? 4.303 -6.950 -1.084 1.00 94.12 74 ARG A C 1
ATOM 614 O O . ARG A 1 74 ? 4.342 -7.506 0.011 1.00 94.12 74 ARG A O 1
ATOM 621 N N . ALA A 1 75 ? 5.176 -6.014 -1.458 1.00 94.69 75 ALA A N 1
ATOM 622 C CA . ALA A 1 75 ? 6.174 -5.429 -0.567 1.00 94.69 75 ALA A CA 1
ATOM 623 C C . ALA A 1 75 ? 5.536 -4.481 0.460 1.00 94.69 75 ALA A C 1
ATOM 625 O O . ALA A 1 75 ? 5.919 -4.519 1.628 1.00 94.69 75 ALA A O 1
ATOM 626 N N . ASP A 1 76 ? 4.535 -3.709 0.028 1.00 93.75 76 ASP A N 1
ATOM 627 C CA . ASP A 1 76 ? 3.763 -2.755 0.830 1.00 93.75 76 ASP A CA 1
ATOM 628 C C . ASP A 1 76 ? 2.240 -3.005 0.711 1.00 93.75 76 ASP A C 1
ATOM 630 O O . ASP A 1 76 ? 1.527 -2.224 0.071 1.00 93.75 76 ASP A O 1
ATOM 634 N N . PRO A 1 77 ? 1.700 -4.092 1.304 1.00 89.94 77 PRO A N 1
ATOM 635 C CA . PRO A 1 77 ? 0.265 -4.383 1.230 1.00 89.94 77 PRO A CA 1
ATOM 636 C C . PRO A 1 77 ? -0.611 -3.312 1.889 1.00 89.94 77 PRO A C 1
ATOM 638 O O . PRO A 1 77 ? -1.777 -3.166 1.529 1.00 89.94 77 PRO A O 1
ATOM 641 N N . ALA A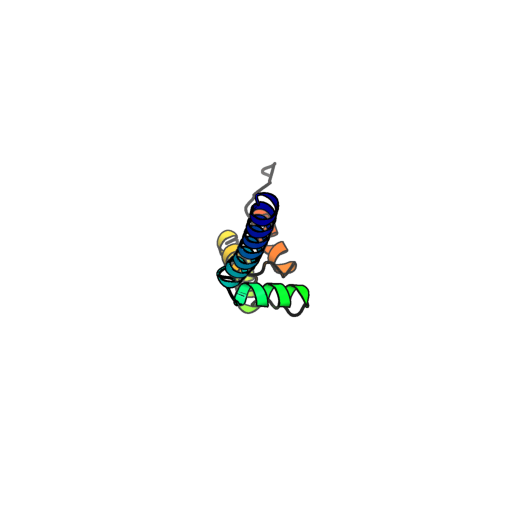 1 78 ? -0.053 -2.584 2.860 1.00 89.06 78 ALA A N 1
ATOM 642 C CA . ALA A 1 78 ? -0.743 -1.532 3.600 1.00 89.06 78 ALA A CA 1
ATOM 643 C C . ALA A 1 78 ? -0.798 -0.202 2.842 1.00 89.06 78 ALA A C 1
ATOM 645 O O . ALA A 1 78 ? -1.500 0.710 3.270 1.00 89.06 78 ALA A O 1
ATOM 646 N N . GLN A 1 79 ? -0.022 -0.082 1.762 1.00 91.38 79 GLN A N 1
ATOM 647 C CA . GLN A 1 79 ? 0.229 1.172 1.058 1.00 91.38 79 GLN A CA 1
ATOM 648 C C . GLN A 1 79 ? 0.773 2.276 1.983 1.00 91.38 79 GLN A C 1
ATOM 650 O O . GLN A 1 79 ? 0.492 3.460 1.798 1.00 91.38 79 GLN A O 1
ATOM 655 N N . GLY A 1 80 ? 1.525 1.875 3.011 1.00 87.00 80 GLY A N 1
ATOM 656 C CA . GLY A 1 80 ? 2.030 2.748 4.065 1.00 87.00 80 GLY A CA 1
ATOM 657 C C . GLY A 1 80 ? 3.407 3.341 3.772 1.00 87.00 80 GLY A C 1
ATOM 658 O O . GLY A 1 80 ? 3.785 4.327 4.404 1.00 87.00 80 GLY A O 1
ATOM 659 N N . ASP A 1 81 ? 4.165 2.782 2.823 1.00 91.56 81 ASP A N 1
ATOM 660 C CA . ASP A 1 81 ? 5.507 3.256 2.491 1.00 91.56 81 ASP A CA 1
ATOM 661 C C . ASP A 1 81 ? 5.501 4.175 1.267 1.00 91.56 81 ASP A C 1
ATOM 663 O O . ASP A 1 81 ? 5.329 3.758 0.117 1.00 91.56 81 ASP A O 1
ATOM 667 N N . ALA A 1 82 ? 5.774 5.458 1.509 1.00 92.56 82 ALA A N 1
ATOM 668 C CA . ALA A 1 82 ? 5.769 6.488 0.474 1.00 92.56 82 ALA A CA 1
ATOM 669 C C . ALA A 1 82 ? 6.732 6.181 -0.687 1.00 92.56 82 ALA A C 1
ATOM 671 O O . ALA A 1 82 ? 6.440 6.504 -1.841 1.00 92.56 82 ALA A O 1
ATOM 672 N N . ARG A 1 83 ? 7.875 5.537 -0.409 1.00 95.12 83 ARG A N 1
ATOM 673 C CA . ARG A 1 83 ? 8.850 5.173 -1.443 1.00 95.12 83 ARG A CA 1
ATOM 674 C C . ARG A 1 83 ? 8.285 4.103 -2.374 1.00 95.12 83 ARG A C 1
ATOM 676 O O . ARG A 1 83 ? 8.423 4.228 -3.590 1.00 95.12 83 ARG A O 1
ATOM 683 N N . THR A 1 84 ? 7.646 3.075 -1.833 1.00 96.31 84 THR A N 1
ATOM 684 C CA . THR A 1 84 ? 6.994 2.017 -2.611 1.00 96.31 84 THR A CA 1
ATOM 685 C C . THR A 1 84 ? 5.871 2.585 -3.472 1.00 96.31 84 THR A C 1
ATOM 687 O O . THR A 1 84 ? 5.846 2.335 -4.680 1.00 96.31 84 THR A O 1
ATOM 690 N N . GLN A 1 85 ? 5.029 3.455 -2.910 1.00 96.06 85 GLN A N 1
ATOM 691 C CA . GLN A 1 85 ? 3.963 4.123 -3.664 1.00 96.06 85 GLN A CA 1
ATOM 692 C C . GLN A 1 85 ? 4.501 5.020 -4.789 1.00 96.06 85 GLN A C 1
ATOM 694 O O . GLN A 1 85 ? 3.975 4.999 -5.905 1.00 96.06 85 GLN A O 1
ATOM 699 N N . PHE A 1 86 ? 5.599 5.746 -4.546 1.00 96.31 86 PHE A N 1
ATOM 700 C CA . PHE A 1 86 ? 6.276 6.526 -5.585 1.00 96.31 86 PHE A CA 1
ATOM 701 C C . PHE A 1 86 ? 6.705 5.651 -6.769 1.00 96.31 86 PHE A C 1
ATOM 703 O O . PHE A 1 86 ? 6.444 5.997 -7.920 1.00 96.31 86 PHE A O 1
ATOM 710 N N . TYR A 1 87 ? 7.337 4.506 -6.508 1.00 97.06 87 TYR A N 1
ATOM 711 C CA . TYR A 1 87 ? 7.812 3.613 -7.566 1.00 97.06 87 TYR A CA 1
ATOM 712 C C . TYR A 1 87 ? 6.672 2.957 -8.354 1.00 97.06 87 TYR A C 1
ATOM 714 O O . TYR A 1 87 ? 6.766 2.838 -9.580 1.00 97.06 87 TYR A O 1
ATOM 722 N N . ILE A 1 88 ? 5.569 2.605 -7.686 1.00 96.56 88 ILE A N 1
ATOM 723 C CA . ILE A 1 88 ? 4.350 2.130 -8.351 1.00 96.56 88 ILE A CA 1
ATOM 724 C C . ILE A 1 88 ? 3.834 3.201 -9.319 1.00 96.56 88 ILE A C 1
ATOM 726 O O . ILE A 1 88 ? 3.649 2.911 -10.503 1.00 96.56 88 ILE A O 1
ATOM 730 N N . ALA A 1 89 ? 3.669 4.443 -8.860 1.00 95.44 89 ALA A N 1
ATOM 731 C CA . ALA A 1 89 ? 3.207 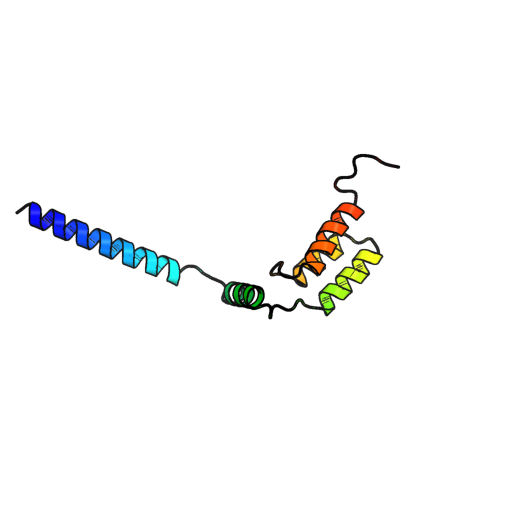5.545 -9.702 1.00 95.44 89 ALA A CA 1
ATOM 732 C C . ALA A 1 89 ? 4.174 5.829 -10.865 1.00 95.44 89 ALA A C 1
ATOM 734 O O . ALA A 1 89 ? 3.763 5.938 -12.023 1.00 95.44 89 ALA A O 1
ATOM 735 N N . TYR A 1 90 ? 5.476 5.872 -10.582 1.00 95.19 90 TYR A N 1
ATOM 736 C CA . TYR A 1 90 ? 6.509 6.118 -11.584 1.00 95.19 90 TYR A CA 1
ATOM 737 C C . TYR A 1 90 ? 6.549 5.032 -12.669 1.00 95.19 90 TYR A C 1
ATOM 739 O O . TYR A 1 90 ? 6.837 5.326 -13.829 1.00 95.19 90 TYR A O 1
ATOM 747 N N . SER A 1 91 ? 6.197 3.787 -12.338 1.00 95.56 91 SER A N 1
ATOM 748 C CA . SER A 1 91 ? 6.098 2.708 -13.326 1.00 95.56 91 SER A CA 1
ATOM 749 C C . SER A 1 91 ? 4.992 2.921 -14.359 1.00 95.56 91 SER A C 1
ATOM 751 O O . SER A 1 91 ? 5.214 2.624 -15.529 1.00 95.56 91 SER A O 1
ATOM 753 N N . PHE A 1 92 ? 3.844 3.491 -13.975 1.00 93.94 92 PHE A N 1
ATOM 754 C CA . PHE A 1 92 ? 2.788 3.841 -14.930 1.00 93.94 92 PHE A CA 1
ATOM 755 C C . PHE A 1 92 ? 3.263 4.927 -15.892 1.00 93.94 92 PHE A C 1
ATOM 757 O O . PHE A 1 92 ? 3.099 4.803 -17.105 1.00 93.94 92 PHE A O 1
ATOM 764 N N . TYR A 1 93 ? 3.931 5.953 -15.359 1.00 91.00 93 TYR A N 1
ATOM 765 C CA . TYR A 1 93 ? 4.526 7.008 -16.176 1.00 91.00 93 TYR A CA 1
ATOM 766 C C . TYR A 1 93 ? 5.555 6.456 -17.177 1.00 91.00 93 TYR A C 1
ATOM 768 O O . TYR A 1 93 ? 5.571 6.842 -18.348 1.00 91.00 93 TYR A O 1
ATOM 776 N N . ARG A 1 94 ? 6.409 5.523 -16.739 1.00 91.62 94 ARG A N 1
ATOM 777 C CA . ARG A 1 94 ? 7.415 4.876 -17.595 1.00 91.62 94 ARG A CA 1
ATOM 778 C C . ARG A 1 94 ? 6.814 3.964 -18.659 1.00 91.62 94 ARG A C 1
ATOM 780 O O . ARG A 1 94 ? 7.363 3.903 -19.752 1.00 91.62 94 ARG A O 1
ATOM 787 N N . GLU A 1 95 ? 5.683 3.334 -18.370 1.00 90.44 95 GLU A N 1
ATOM 788 C CA . GLU A 1 95 ? 4.896 2.550 -19.328 1.00 90.44 95 GLU A CA 1
ATOM 789 C C . GLU A 1 95 ? 4.126 3.438 -20.330 1.00 90.44 95 GLU A C 1
ATOM 791 O O . GLU A 1 95 ? 3.524 2.936 -21.273 1.00 90.44 95 GLU A O 1
ATOM 796 N N . GLY A 1 96 ? 4.171 4.765 -20.165 1.00 87.44 96 GLY A N 1
ATOM 797 C CA . GLY A 1 96 ? 3.596 5.733 -21.100 1.00 87.44 96 GLY A CA 1
ATOM 798 C C . GLY A 1 96 ? 2.190 6.207 -20.738 1.00 87.44 96 GLY A C 1
ATOM 799 O O . GLY A 1 96 ? 1.596 6.982 -21.487 1.00 87.44 96 GLY A O 1
ATOM 800 N N . TRP A 1 97 ? 1.662 5.808 -19.579 1.00 83.00 97 TRP A N 1
ATOM 801 C CA . TRP A 1 97 ? 0.383 6.319 -19.093 1.00 83.00 97 TRP A CA 1
ATOM 802 C C . TRP A 1 97 ? 0.498 7.818 -18.803 1.00 83.00 97 TRP A C 1
ATOM 804 O O . TRP A 1 97 ? 1.397 8.258 -18.086 1.00 83.00 97 TRP A O 1
ATOM 814 N N . GLY A 1 98 ? -0.417 8.608 -19.369 1.00 73.94 98 GLY A N 1
ATOM 815 C CA . GLY A 1 98 ? -0.443 10.064 -19.197 1.00 73.94 98 GLY A CA 1
ATOM 816 C C . GLY A 1 98 ? 0.524 10.845 -20.094 1.00 73.94 98 GLY A C 1
ATOM 817 O O . GLY A 1 98 ? 0.610 12.064 -19.958 1.00 73.94 98 GLY A O 1
ATOM 818 N N . ARG A 1 99 ? 1.229 10.191 -21.030 1.00 74.62 99 ARG A N 1
ATOM 819 C CA . ARG A 1 99 ? 1.952 10.905 -22.092 1.00 74.62 99 ARG A CA 1
ATOM 820 C C . ARG A 1 99 ? 0.957 11.485 -23.097 1.00 74.62 99 ARG A C 1
ATOM 822 O O . ARG A 1 99 ? 0.087 10.776 -23.590 1.00 74.62 99 ARG A O 1
ATOM 829 N N . VAL A 1 100 ? 1.103 12.774 -23.393 1.00 75.00 100 VAL A N 1
ATOM 830 C CA . VAL A 1 100 ? 0.292 13.508 -24.385 1.00 75.00 100 VAL A CA 1
ATOM 831 C C . VAL A 1 100 ? 1.035 13.759 -25.701 1.00 75.00 100 VAL A C 1
ATOM 833 O O . VAL A 1 100 ? 0.423 14.205 -26.665 1.00 75.00 100 VAL A O 1
ATOM 836 N N . TYR A 1 101 ? 2.327 13.426 -25.758 1.00 65.44 101 TYR A N 1
ATOM 837 C CA . TYR A 1 101 ? 3.150 13.492 -26.964 1.00 65.44 101 TYR A CA 1
ATOM 838 C C . TYR A 1 101 ? 4.016 12.234 -27.074 1.00 65.44 101 TYR A C 1
ATOM 840 O O . TYR A 1 101 ? 4.461 11.682 -26.061 1.00 65.44 101 TYR A O 1
ATOM 848 N N . PHE A 1 102 ? 4.214 11.783 -28.310 1.00 62.34 102 PHE A N 1
ATOM 849 C CA . PHE A 1 102 ? 5.168 10.743 -28.674 1.00 62.34 102 PHE A CA 1
ATOM 850 C C . PHE A 1 102 ? 6.332 11.458 -29.362 1.00 62.34 102 PHE A C 1
ATOM 852 O O . PHE A 1 102 ? 6.157 11.923 -30.487 1.00 62.34 102 PHE A O 1
ATOM 859 N N . ASP A 1 103 ? 7.454 11.607 -28.657 1.00 64.31 103 ASP A N 1
ATOM 860 C CA . ASP A 1 103 ? 8.730 11.993 -29.274 1.00 64.31 103 ASP A CA 1
ATOM 861 C C . ASP A 1 103 ? 9.405 10.758 -29.887 1.00 64.31 103 ASP A C 1
ATOM 863 O O . ASP A 1 103 ? 9.351 9.680 -29.240 1.00 64.31 103 ASP A O 1
#

Radius of gyration: 24.72 Å; chains: 1; bounding box: 68×24×59 Å

Secondary structure (DSSP, 8-state):
-HHHHHHHHHHHHHHHHHHHHHHHHHHS---HHHHHHHHHHHTT-----HHHHHHHHHHHHTT-HHHHHHHHHHH-TT---HHHHHHHHHHHHHTTTT-----

Foldseek 3Di:
DVVVVVVVVVVVVVVVVVVVVVVCVVPVPPPVVLVVQVVCLVVVNDAFQVVLLVVLVVCVVVLVLVVSLVSLCNRCVVPSDPVSVVSNVVSCVSVPNPDPDDD

pLDDT: mean 84.99, std 14.15, range [51.0, 98.25]

Sequence (103 aa):
MQTRFIKILGFLLTLSYAVFIVWIYATEPRSFKEVTTSAEVAAGTYQINQEKFNAALDLFRREQFRAARDEWQRADPAQGDARTQFYIAYSFYREGWGRVYFD

=== Feature glossary ===
The features interleaved in this record are:

— What the protein is —

Sequence gives the chain of amino acids in standard one-letter code (A=alanine, C=cysteine, …, Y=tyrosine), read N→C. It is the only feature that is directly encoded by the gene; all structural features are derived from the folded form of this sequence.

Database cross-references. InterPro integrates a dozen domain/family signature databases into unified entries with residue-range hits. GO terms attach function/process/location labels with evidence codes. CATH codes position the fold in a four-level structural taxonomy. Organism is the NCBI-taxonomy species name.

— Where its atoms are —

Atomic coordinates in PDBx/mmCIF format — the same representation the Protein Data Bank distributes. Each line of the _atom_site loop places one backbone atom in Cartesian space (units: ångströms, origin: arbitrary).

The six renders are orthographic views along the three Cartesian axes in both directions. Representation (cartoon, sticks, or surface) and color scheme (sequence-rainbow or by-chain) vary across proteins so the training set covers all the common visualization conventions.

— Local backbone conformation —

Eight-state secondary structure (DSSP): H is the canonical α-helix, G the tighter 3₁₀-helix, I the wider π-helix; E/B are β-structure, T and S are turns and bends, and '-' is everything else. DSSP derives these from the pattern of main-chain N–H···O=C hydrogen bonds, not from the sequence.

P-SEA three-state annotation labels each residue as helix, strand, or coil based purely on the geometry of the Cα trace. It serves as a fallback when the full backbone (and thus DSSP) is unavailable.

The φ/ψ torsion pair specifies the backbone conformation at each residue. φ rotates about the N–Cα bond, ψ about the Cα–C bond. Steric clashes forbid most of the (φ, ψ) plane — the allowed regions (α-helix basin, β-sheet basin, left-handed helix) are the Ramachandran-allowed regions.

— Global shape and packing —

The geometric summary reports three shape descriptors. Rg (radius of gyration) measures how spread out the Cα atoms are about their centre of mass; compact globular 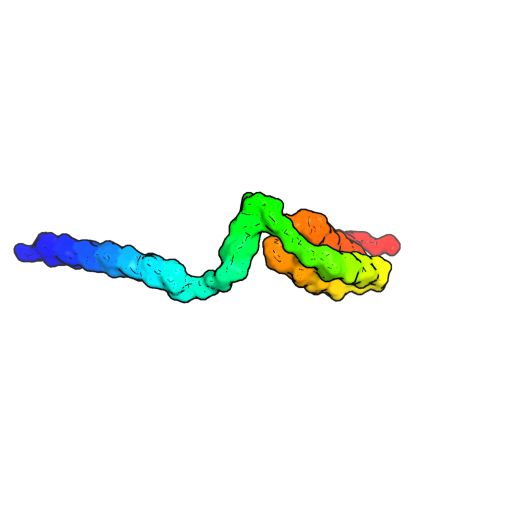proteins have small Rg, elongated or unfolded ones large. Cα contacts (<8 Å, |i−j|>4) count long-range residue pairs in spatial proximity — high for tightly packed folds, near zero for rods or random coil. The bounding-box extents give the protein's footprint along x, y, z in Å.

Solvent-accessible surface area (SASA) is the area in Å² traced out by the centre of a 1.4 Å probe sphere (a water molecule) rolled over the protein's van der Waals surface (Shrake–Rupley / Lee–Richards construction). Buried residues have near-zero SASA; fully exposed residues can exceed 200 Å². The total SASA scales roughly with the number of surface residues.

The contact map is a binary N×N matrix image: pixel (i, j) is dark where Cα_i and Cα_j are within 8 Å and |i−j|>4. Because the |i−j|>4 filter removes local helical contacts, off-diagonal stripes parallel to the main diagonal indicate parallel β-sheets; stripes perpendicular to it indicate antiparallel β-sheets. The Ramachandran plot scatters every residue's (φ, ψ) pair against the sterically allowed regions. The PAE heatmap renders the predicted-aligned-error matrix.

— Structural neighborhood —

3Di is Foldseek's structural alphabet. Each residue is assigned one of twenty discrete states based on how its Cα sits relative to its spatial (not sequential) neighbors. Aligning 3Di strings finds structural homologs roughly as well as full 3D superposition, but orders of magnitude faster.

Nearest PDB neighbors are the top structural matches found by Foldseek when searching this structure against the entire Protein Data Bank. Each hit reports a TM-score (0 to 1; >0.5 almost always implies the same fold) and an E-value. These are *structural* homologs — they may share no detectable sequence similarity.

— Confidence and disorder —

For AlphaFold models, the B-factor field carries pLDDT — the model's own estimate of local accuracy on a 0–100 scale. Regions with pLDDT<50 should be treated as essentially unmodeled; they often correspond to intrinsically disordered segments.

Crystallographic B-factors measure how much each atom's electron density is smeared out, in Å². They rise in mobile loops and surface residues and fall in the buried interior. In AlphaFold models this column is repurposed to hold pLDDT instead.

Predicted aligned error is AlphaFold's pairwise confidence. Unlike pLDDT (per-residue), PAE is per-residue-pair and captures whether two parts of the structure are correctly placed relative to each other. Units are ångströms of expected positional error.